Protein AF-A0A944UEB9-F1 (afdb_monomer_lite)

Structure (mmCIF, N/CA/C/O backbone):
data_AF-A0A944UEB9-F1
#
_entry.id   AF-A0A944UEB9-F1
#
loop_
_atom_site.group_PDB
_atom_site.id
_atom_site.type_symbol
_atom_site.label_atom_id
_atom_site.label_alt_id
_atom_site.label_comp_id
_atom_site.label_asym_id
_atom_site.label_entity_id
_atom_site.label_seq_id
_atom_site.pdbx_PDB_ins_code
_atom_site.Cartn_x
_atom_site.Cartn_y
_atom_site.Cartn_z
_atom_site.occupancy
_atom_site.B_iso_or_equiv
_atom_site.auth_seq_id
_atom_site.auth_comp_id
_atom_site.auth_asym_id
_atom_site.auth_atom_id
_atom_site.pdbx_PDB_model_num
ATOM 1 N N . LEU A 1 1 ? -12.319 24.758 9.634 1.00 57.56 1 LEU A N 1
ATOM 2 C CA . LEU A 1 1 ? -11.088 24.405 8.894 1.00 57.56 1 LEU A CA 1
ATOM 3 C C . LEU A 1 1 ? -10.476 25.703 8.385 1.00 57.56 1 LEU A C 1
ATOM 5 O O . LEU A 1 1 ? -11.157 26.398 7.643 1.00 57.56 1 LEU A O 1
ATOM 9 N N . ASP A 1 2 ? -9.266 26.063 8.809 1.00 57.19 2 ASP A N 1
ATOM 10 C CA . ASP A 1 2 ? -8.532 27.169 8.183 1.00 57.19 2 ASP A CA 1
ATOM 11 C C . ASP A 1 2 ? -7.857 26.647 6.908 1.00 57.19 2 ASP A C 1
ATOM 13 O O . ASP A 1 2 ? -6.876 25.912 6.979 1.00 57.19 2 ASP A O 1
ATOM 17 N N . LEU A 1 3 ? -8.423 26.987 5.749 1.00 62.00 3 LEU A N 1
ATOM 18 C CA . LEU A 1 3 ? -7.908 26.565 4.443 1.00 62.00 3 LEU A CA 1
ATOM 19 C C . LEU A 1 3 ? -6.668 27.375 4.012 1.00 62.00 3 LEU A C 1
ATOM 21 O O . LEU A 1 3 ? -6.067 27.036 2.996 1.00 62.00 3 LEU A O 1
ATOM 25 N N . LYS A 1 4 ? -6.287 28.433 4.753 1.00 64.62 4 LYS A N 1
ATOM 26 C CA . LYS A 1 4 ? -5.116 29.280 4.455 1.00 64.62 4 LYS A CA 1
ATOM 27 C C . LYS A 1 4 ? -3.806 28.664 4.940 1.00 64.62 4 LYS A C 1
ATOM 29 O O . LYS A 1 4 ? -2.759 28.942 4.365 1.00 64.6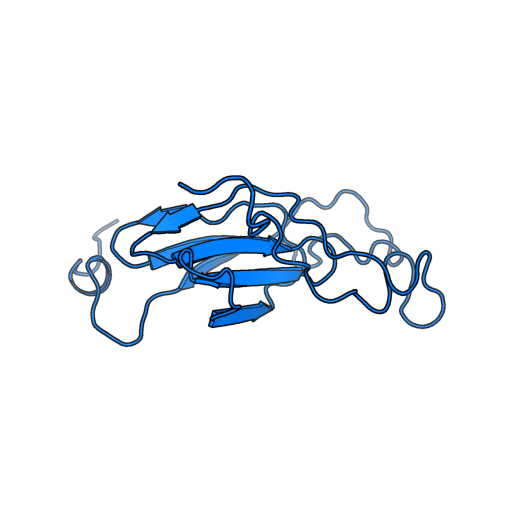2 4 LYS A O 1
ATOM 34 N N . THR A 1 5 ? -3.859 27.826 5.973 1.00 59.12 5 THR A N 1
ATOM 35 C CA . THR A 1 5 ? -2.699 27.063 6.439 1.00 59.12 5 THR A CA 1
ATOM 36 C C . THR A 1 5 ? -2.619 25.763 5.635 1.00 59.12 5 THR A C 1
ATOM 38 O O . THR A 1 5 ? -3.361 24.813 5.887 1.00 59.12 5 THR A O 1
ATOM 41 N N . GLU A 1 6 ? -1.749 25.729 4.624 1.00 52.25 6 GLU A N 1
ATOM 42 C CA . GLU A 1 6 ? -1.651 24.637 3.652 1.00 52.25 6 GLU A CA 1
ATOM 43 C C . GLU A 1 6 ? -1.116 23.342 4.311 1.00 52.25 6 GLU A C 1
ATOM 45 O O . GLU A 1 6 ? 0.084 23.104 4.380 1.00 52.25 6 GLU A O 1
ATOM 50 N N . LYS A 1 7 ? -2.010 22.486 4.829 1.00 54.72 7 LYS A N 1
ATOM 51 C CA . LYS A 1 7 ? -1.675 21.124 5.312 1.00 54.72 7 LYS A CA 1
ATOM 52 C C . LYS A 1 7 ? -2.011 20.026 4.296 1.00 54.72 7 LYS A C 1
ATOM 54 O O . LYS A 1 7 ? -2.072 18.851 4.637 1.00 54.72 7 LYS A O 1
ATOM 59 N N . TRP A 1 8 ? -2.257 20.413 3.046 1.00 54.88 8 TRP A N 1
ATOM 60 C CA . TRP A 1 8 ? -2.843 19.565 2.003 1.00 54.88 8 TRP A CA 1
ATOM 61 C C . TRP A 1 8 ? -1.893 18.519 1.413 1.00 54.88 8 TRP A C 1
ATOM 63 O O . TRP A 1 8 ? -2.310 17.747 0.552 1.00 54.88 8 TRP A O 1
ATOM 73 N N . ARG A 1 9 ? -0.619 18.493 1.820 1.00 56.53 9 ARG A N 1
ATOM 74 C CA . ARG A 1 9 ? 0.395 17.642 1.195 1.00 56.53 9 ARG A CA 1
ATOM 75 C C . ARG A 1 9 ? 1.214 16.917 2.253 1.00 56.53 9 ARG A C 1
ATOM 77 O O . ARG A 1 9 ? 1.979 17.527 2.990 1.00 56.53 9 ARG A O 1
ATOM 84 N N . HIS A 1 10 ? 1.080 15.597 2.279 1.00 63.22 10 HIS A N 1
ATOM 85 C CA . HIS A 1 10 ? 2.186 14.745 2.686 1.00 63.22 10 HIS A CA 1
ATOM 86 C C . HIS A 1 10 ? 3.098 14.607 1.462 1.00 63.22 10 HIS A C 1
ATOM 88 O O . HIS A 1 10 ? 2.741 13.925 0.500 1.00 63.22 10 HIS A O 1
ATOM 94 N N . GLU A 1 11 ? 4.246 15.286 1.462 1.00 68.44 11 GLU A N 1
ATOM 95 C CA . GLU A 1 11 ? 5.277 15.024 0.459 1.00 68.44 11 GLU A CA 1
ATOM 96 C C . GLU A 1 11 ? 5.968 13.708 0.810 1.00 68.44 11 GLU A C 1
ATOM 98 O O . GLU A 1 11 ? 6.693 13.594 1.800 1.00 68.44 11 GLU A O 1
ATOM 103 N N . ARG A 1 12 ? 5.694 12.681 0.002 1.00 78.50 12 ARG A N 1
ATOM 104 C CA . ARG A 1 12 ? 6.395 11.405 0.103 1.00 78.50 12 ARG A CA 1
ATOM 105 C C . ARG A 1 12 ? 7.886 11.624 -0.180 1.00 78.50 12 ARG A C 1
ATOM 107 O O . ARG A 1 12 ? 8.214 12.384 -1.093 1.00 78.50 12 ARG A O 1
ATOM 114 N N . PRO A 1 13 ? 8.786 10.917 0.525 1.00 82.31 13 PRO A N 1
ATOM 115 C CA . PRO A 1 13 ? 10.195 10.897 0.161 1.00 82.31 13 PRO A CA 1
ATOM 116 C C . PRO A 1 13 ? 10.373 10.488 -1.302 1.00 82.31 13 PRO A C 1
ATOM 118 O O . PRO A 1 13 ? 9.683 9.589 -1.792 1.00 82.31 13 PRO A O 1
ATOM 121 N N . LEU A 1 14 ? 11.323 11.126 -1.986 1.00 87.69 14 LEU A N 1
ATOM 122 C CA . LEU A 1 14 ? 11.686 10.738 -3.344 1.00 87.69 14 LEU A CA 1
ATOM 123 C C . LEU A 1 14 ? 12.239 9.310 -3.355 1.00 87.69 14 LEU A C 1
ATOM 125 O O . LEU A 1 14 ? 13.036 8.919 -2.497 1.00 87.69 14 LEU A O 1
ATOM 129 N N . VAL A 1 15 ? 11.853 8.544 -4.369 1.00 88.12 15 VAL A N 1
ATOM 130 C CA . VAL A 1 15 ? 12.473 7.257 -4.672 1.00 88.12 15 VAL A CA 1
ATOM 131 C C . VAL A 1 15 ? 13.716 7.518 -5.511 1.00 88.12 15 VAL A C 1
ATOM 133 O O . VAL A 1 15 ? 13.696 8.284 -6.476 1.00 88.12 15 VAL A O 1
ATOM 136 N N . THR A 1 16 ? 14.823 6.878 -5.140 1.00 88.31 16 THR A N 1
ATOM 137 C CA . THR A 1 16 ? 16.131 7.112 -5.768 1.00 88.31 16 THR A CA 1
ATOM 138 C C . THR A 1 16 ? 16.154 6.733 -7.245 1.00 88.31 16 THR A C 1
ATOM 140 O O . THR A 1 16 ? 16.879 7.361 -8.020 1.00 88.31 16 THR A O 1
ATOM 143 N N . TRP A 1 17 ? 15.348 5.750 -7.657 1.00 86.12 17 TRP A N 1
ATOM 144 C CA . TRP A 1 17 ? 15.230 5.349 -9.052 1.00 86.12 17 TRP A CA 1
ATOM 145 C C . TRP A 1 17 ? 13.890 4.687 -9.385 1.00 86.12 17 TRP A C 1
ATOM 147 O O . TRP A 1 17 ? 13.287 4.029 -8.535 1.00 86.12 17 TRP A O 1
ATOM 157 N N . VAL A 1 18 ? 13.457 4.850 -10.639 1.00 83.12 18 VAL A N 1
ATOM 158 C CA . VAL A 1 18 ? 12.279 4.194 -11.219 1.00 83.12 18 VAL A CA 1
ATOM 159 C C . VAL A 1 18 ? 12.567 3.764 -12.668 1.00 83.12 18 VAL A C 1
ATOM 161 O O . VAL A 1 18 ? 13.210 4.495 -13.411 1.00 83.12 18 VAL A O 1
ATOM 164 N N . GLY A 1 19 ? 12.077 2.605 -13.108 1.00 77.00 19 GLY A N 1
ATOM 165 C CA . GLY A 1 19 ? 12.237 2.057 -14.455 1.00 77.00 19 GLY A CA 1
ATOM 166 C C . GLY A 1 19 ? 13.611 1.429 -14.680 1.00 77.00 19 GLY A C 1
ATOM 167 O O . GLY A 1 19 ? 14.585 1.874 -14.091 1.00 77.00 19 GLY A O 1
ATOM 168 N N . GLY A 1 20 ? 13.718 0.433 -15.563 1.00 77.06 20 GLY A N 1
ATOM 169 C CA . GLY A 1 20 ? 15.011 -0.164 -15.926 1.00 77.06 20 GLY A CA 1
ATOM 170 C C . GLY A 1 20 ? 15.603 -1.069 -14.839 1.00 77.06 20 GLY A C 1
ATOM 171 O O . GLY A 1 20 ? 14.866 -1.758 -14.133 1.00 77.06 20 GLY A O 1
ATOM 172 N N . THR A 1 21 ? 16.933 -1.103 -14.734 1.00 75.62 21 THR A N 1
ATOM 173 C CA . THR A 1 21 ? 17.645 -1.817 -13.656 1.00 75.62 21 THR A CA 1
ATOM 174 C C . THR A 1 21 ? 18.210 -0.825 -12.646 1.00 75.62 21 THR A C 1
ATOM 176 O O . THR A 1 21 ? 18.269 0.376 -12.909 1.00 75.62 21 THR A O 1
ATOM 179 N N . ARG A 1 22 ? 18.676 -1.313 -11.491 1.00 75.31 22 ARG A N 1
ATOM 180 C CA . ARG A 1 22 ? 19.316 -0.454 -10.483 1.00 75.31 22 ARG A CA 1
ATOM 181 C C . ARG A 1 22 ? 20.555 0.259 -11.045 1.00 75.31 22 ARG A C 1
ATOM 183 O O . ARG A 1 22 ? 20.825 1.403 -10.682 1.00 75.31 22 ARG A O 1
ATOM 190 N N . GLU A 1 23 ? 21.292 -0.410 -11.928 1.00 84.44 23 GLU A N 1
ATOM 191 C CA . GLU A 1 23 ? 22.504 0.095 -12.581 1.00 84.44 23 GLU A CA 1
ATOM 192 C C . GLU A 1 23 ? 22.166 1.083 -13.705 1.00 84.44 23 GLU A C 1
ATOM 194 O O . GLU A 1 23 ? 22.859 2.087 -13.870 1.00 84.44 23 GLU A O 1
ATOM 199 N N . ASN A 1 24 ? 21.079 0.834 -14.442 1.00 84.94 24 ASN A N 1
ATOM 200 C CA . ASN A 1 24 ? 20.615 1.680 -15.539 1.00 84.94 24 ASN A CA 1
ATOM 201 C C . ASN A 1 24 ? 19.119 2.016 -15.396 1.00 84.94 24 ASN A C 1
ATOM 203 O O . ASN A 1 24 ? 18.280 1.407 -16.078 1.00 84.94 24 ASN A O 1
ATOM 207 N N . PRO A 1 25 ? 18.769 2.948 -14.491 1.00 86.25 25 PRO A N 1
ATOM 208 C CA . PRO A 1 25 ? 17.386 3.312 -14.266 1.00 86.25 25 PRO A CA 1
ATOM 209 C C . PRO A 1 25 ? 16.869 4.277 -15.334 1.00 86.25 25 PRO A C 1
ATOM 211 O O . PRO A 1 25 ? 17.621 5.112 -15.836 1.00 86.25 25 PRO A O 1
ATOM 214 N N . LEU A 1 26 ? 15.572 4.208 -15.642 1.00 84.88 26 LEU A N 1
ATOM 215 C CA . LEU A 1 26 ? 14.940 5.141 -16.58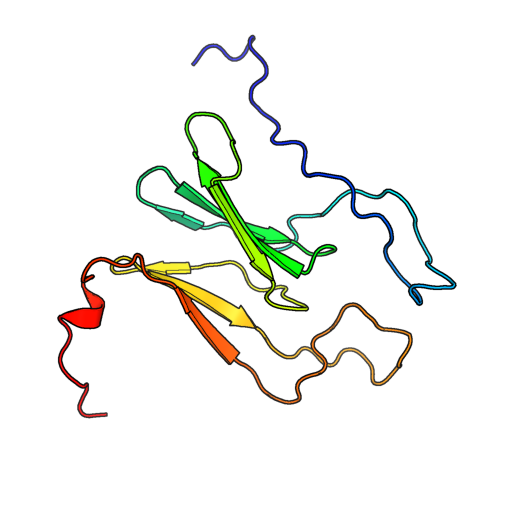8 1.00 84.88 26 LEU A CA 1
ATOM 216 C C . LEU A 1 26 ? 14.762 6.539 -15.981 1.00 84.88 26 LEU A C 1
ATOM 218 O O . LEU A 1 26 ? 14.901 7.539 -16.679 1.00 84.88 26 LEU A O 1
ATOM 222 N N . PHE A 1 27 ? 14.484 6.608 -14.680 1.00 87.56 27 PHE A N 1
ATOM 223 C CA . PHE A 1 27 ? 14.271 7.841 -13.934 1.00 87.56 27 PHE A CA 1
ATOM 224 C C . PHE A 1 27 ? 15.022 7.808 -12.600 1.00 87.56 27 PHE A C 1
ATOM 226 O O . PHE A 1 27 ? 15.205 6.748 -11.997 1.00 87.56 27 PHE A O 1
ATOM 233 N N . ARG A 1 28 ? 15.445 8.980 -12.116 1.00 91.19 28 ARG A N 1
ATOM 234 C CA . ARG A 1 28 ? 16.145 9.159 -10.834 1.00 91.19 28 ARG A CA 1
ATOM 235 C C . ARG A 1 28 ? 15.452 10.230 -10.004 1.00 91.19 28 ARG A C 1
ATOM 237 O O . ARG A 1 28 ? 14.957 11.198 -10.573 1.00 91.19 28 ARG A O 1
ATOM 244 N N . ASN A 1 29 ? 15.480 10.072 -8.681 1.00 90.00 29 ASN A N 1
ATOM 245 C CA . ASN A 1 29 ? 14.949 11.045 -7.717 1.00 90.00 29 ASN A CA 1
ATOM 246 C C . ASN A 1 29 ? 13.509 11.483 -8.040 1.00 90.00 29 ASN A C 1
ATOM 248 O O . ASN A 1 29 ? 13.204 12.672 -8.109 1.00 90.00 29 ASN A O 1
ATOM 252 N N . THR A 1 30 ? 12.629 10.515 -8.284 1.00 87.56 30 THR A N 1
ATOM 253 C CA . THR A 1 30 ? 11.232 10.767 -8.650 1.00 87.56 30 THR A CA 1
ATOM 254 C C . THR A 1 30 ? 10.308 10.637 -7.450 1.00 87.56 30 THR A C 1
ATOM 256 O O . THR A 1 30 ? 10.649 10.003 -6.453 1.00 87.56 30 THR A O 1
ATOM 259 N N . GLY A 1 31 ? 9.097 11.183 -7.570 1.00 86.75 31 GLY A N 1
ATOM 260 C CA . GLY A 1 31 ? 8.038 10.933 -6.598 1.00 86.75 31 GLY A CA 1
ATOM 261 C C . GLY A 1 31 ? 7.684 9.447 -6.465 1.00 86.75 31 GLY A C 1
ATOM 262 O O . GLY A 1 31 ? 8.061 8.608 -7.291 1.00 86.75 31 GLY A O 1
ATOM 263 N N . ASP A 1 32 ? 6.929 9.147 -5.413 1.00 87.94 32 ASP A N 1
ATOM 264 C CA . ASP A 1 32 ? 6.406 7.820 -5.092 1.00 87.94 32 ASP A CA 1
ATOM 265 C C . ASP A 1 32 ? 4.872 7.833 -5.207 1.00 87.94 32 ASP A C 1
ATOM 267 O O . ASP A 1 32 ? 4.194 8.148 -4.224 1.00 87.94 32 ASP A O 1
ATOM 271 N N . PRO A 1 33 ? 4.301 7.595 -6.404 1.00 86.00 33 PRO A N 1
ATOM 272 C CA . PRO A 1 33 ? 2.877 7.800 -6.627 1.00 86.00 33 PRO A CA 1
ATOM 273 C C . PRO A 1 33 ? 2.016 6.873 -5.774 1.00 86.00 33 PRO A C 1
ATOM 275 O O . PRO A 1 33 ? 2.297 5.680 -5.647 1.00 86.00 33 PRO A O 1
ATOM 278 N N . VAL A 1 34 ? 0.911 7.414 -5.267 1.00 89.50 34 VAL A N 1
ATOM 279 C CA . VAL A 1 34 ? -0.203 6.618 -4.750 1.00 89.50 34 VAL A CA 1
ATOM 280 C C . VAL A 1 34 ? -1.115 6.315 -5.932 1.00 89.50 34 VAL A C 1
ATOM 282 O O . VAL A 1 34 ? -1.907 7.157 -6.344 1.00 89.50 34 VAL A O 1
ATOM 285 N N . ALA A 1 35 ? -0.933 5.140 -6.533 1.00 79.44 35 ALA A N 1
ATOM 286 C CA . ALA A 1 35 ? -1.618 4.737 -7.766 1.00 79.44 35 ALA A CA 1
ATOM 287 C C . ALA A 1 35 ? -2.800 3.778 -7.520 1.00 79.44 35 ALA A C 1
ATOM 289 O O . ALA A 1 35 ? -3.327 3.192 -8.462 1.00 79.44 35 ALA A O 1
ATOM 290 N N . SER A 1 36 ? -3.205 3.608 -6.258 1.00 87.00 36 SER A N 1
ATOM 291 C CA . SER A 1 36 ? -4.274 2.708 -5.817 1.00 87.00 36 SER A CA 1
ATOM 292 C C . SER A 1 36 ? -5.357 3.453 -5.032 1.00 87.00 36 SER A C 1
ATOM 294 O O . SER A 1 36 ? -5.258 4.653 -4.781 1.00 87.00 36 SER A O 1
ATOM 296 N N . GLY A 1 37 ? -6.365 2.716 -4.556 1.00 91.50 37 GLY A N 1
ATOM 297 C CA . GLY A 1 37 ? -7.281 3.216 -3.529 1.00 91.50 37 GLY A CA 1
ATOM 298 C C . GLY A 1 37 ? -6.583 3.513 -2.194 1.00 91.50 37 GLY A C 1
ATOM 299 O O . GLY A 1 37 ? -5.443 3.093 -1.964 1.00 91.50 37 GLY A O 1
ATOM 300 N N . ILE A 1 38 ? -7.306 4.213 -1.318 1.00 94.81 38 ILE A N 1
ATOM 301 C CA . ILE A 1 38 ? -6.933 4.514 0.070 1.00 94.81 38 ILE A CA 1
ATOM 302 C C . ILE A 1 38 ? -7.971 3.908 1.020 1.00 94.81 38 ILE A C 1
ATOM 304 O O . ILE A 1 38 ? -9.138 3.777 0.650 1.00 94.81 38 ILE A O 1
ATOM 308 N N . ALA A 1 39 ? -7.578 3.606 2.255 1.00 96.75 39 ALA A N 1
ATOM 309 C CA . ALA A 1 39 ? -8.505 3.224 3.318 1.00 96.75 39 ALA A CA 1
ATOM 310 C C . ALA A 1 39 ? -8.264 4.064 4.568 1.00 96.75 39 ALA A C 1
ATOM 312 O O . ALA A 1 39 ? -7.124 4.380 4.896 1.00 96.75 39 ALA A O 1
ATOM 313 N N . LEU A 1 40 ? -9.338 4.424 5.266 1.00 96.00 40 LEU A N 1
ATOM 314 C CA . LEU A 1 40 ? -9.293 5.262 6.460 1.00 96.00 40 LEU A CA 1
ATOM 315 C C . LEU A 1 40 ? -9.959 4.519 7.616 1.00 96.00 40 LEU A C 1
ATOM 317 O O . LEU A 1 40 ? -11.079 4.034 7.463 1.00 96.00 40 LEU A O 1
ATOM 321 N N . ALA A 1 41 ? -9.301 4.452 8.770 1.00 93.00 41 ALA A N 1
ATOM 322 C CA . ALA A 1 41 ? -9.887 3.883 9.981 1.00 93.00 41 ALA A CA 1
ATOM 323 C C . ALA A 1 41 ? -9.187 4.416 11.231 1.00 93.00 41 ALA A C 1
ATOM 325 O O . ALA A 1 41 ? -7.969 4.557 11.246 1.00 93.00 41 ALA A O 1
ATOM 326 N N . ASN A 1 42 ? -9.953 4.686 12.292 1.00 90.69 42 ASN A N 1
ATOM 327 C CA . ASN A 1 42 ? -9.428 5.032 13.621 1.00 90.69 42 ASN A CA 1
ATOM 328 C C . ASN A 1 42 ? -8.382 6.168 13.626 1.00 90.69 42 ASN A C 1
ATOM 330 O O . ASN A 1 42 ? -7.417 6.130 14.382 1.00 90.69 42 ASN A O 1
ATOM 334 N N . GLY A 1 43 ? -8.555 7.178 12.767 1.00 92.50 43 GLY A N 1
ATOM 335 C CA . GLY A 1 43 ? -7.613 8.299 12.654 1.00 92.50 43 GLY A CA 1
ATOM 336 C C . GLY A 1 43 ? -6.342 7.996 11.851 1.00 92.50 43 GLY A C 1
ATOM 337 O O . GLY A 1 43 ? -5.456 8.846 11.790 1.00 92.50 43 GLY A O 1
ATOM 338 N N . VAL A 1 44 ? -6.262 6.831 11.204 1.00 94.44 44 VAL A N 1
ATOM 339 C CA . VAL A 1 44 ? -5.139 6.403 10.365 1.00 94.44 44 VAL A CA 1
ATOM 340 C C . VAL A 1 44 ? -5.580 6.290 8.906 1.00 94.44 44 VAL A C 1
ATOM 342 O O . VAL A 1 44 ? -6.648 5.754 8.601 1.00 94.44 44 VAL A O 1
ATOM 345 N N . GLY A 1 45 ? -4.755 6.809 8.001 1.00 94.62 45 GLY A N 1
ATOM 346 C CA . GLY A 1 45 ? -4.887 6.625 6.561 1.00 94.62 45 GLY A CA 1
ATOM 347 C C . GLY A 1 45 ? -3.915 5.571 6.057 1.00 94.62 45 GLY A C 1
ATOM 348 O O . GLY A 1 45 ? -2.748 5.576 6.435 1.00 94.62 45 GLY A O 1
ATOM 349 N N . TYR A 1 46 ? -4.388 4.695 5.183 1.00 95.62 46 TYR A N 1
ATOM 350 C CA . TYR A 1 46 ? -3.617 3.622 4.575 1.00 95.62 46 TYR A CA 1
ATOM 351 C C . TYR A 1 46 ? -3.642 3.767 3.062 1.00 95.62 46 TYR A C 1
ATOM 353 O O . TYR A 1 46 ? -4.703 3.964 2.467 1.00 95.62 46 TYR A O 1
ATOM 361 N N . PHE A 1 47 ? -2.487 3.621 2.430 1.00 94.75 47 PHE A N 1
ATOM 362 C CA . PHE A 1 47 ? -2.373 3.609 0.977 1.00 94.75 47 PHE A CA 1
ATOM 363 C C . PHE A 1 47 ? -1.176 2.775 0.539 1.00 94.75 47 PHE A C 1
ATOM 365 O O . PHE A 1 47 ? -0.257 2.536 1.326 1.00 94.75 47 PHE A O 1
ATOM 372 N N . THR A 1 48 ? -1.187 2.333 -0.718 1.00 93.38 48 THR A N 1
ATOM 373 C CA . THR A 1 48 ? -0.025 1.671 -1.308 1.00 93.38 48 THR A CA 1
ATOM 374 C C . THR A 1 48 ? 0.725 2.601 -2.245 1.00 93.38 48 THR A C 1
ATOM 376 O O . THR A 1 48 ? 0.154 3.530 -2.823 1.00 93.38 48 THR A O 1
ATOM 379 N N . THR A 1 49 ? 2.028 2.380 -2.352 1.00 90.25 49 THR A N 1
ATOM 380 C CA . THR A 1 49 ? 2.924 3.185 -3.172 1.00 90.25 49 THR A CA 1
ATOM 381 C C . THR A 1 49 ? 3.422 2.398 -4.373 1.00 90.25 49 THR A C 1
ATOM 383 O O . THR A 1 49 ? 3.805 1.233 -4.263 1.00 90.25 49 THR A O 1
ATOM 386 N N . PHE A 1 50 ? 3.446 3.059 -5.526 1.00 86.06 50 PHE A N 1
ATOM 387 C CA . PHE A 1 50 ? 3.776 2.429 -6.798 1.00 86.06 50 PHE A CA 1
ATOM 388 C C . PHE A 1 50 ? 5.278 2.194 -6.979 1.00 86.06 50 PHE A C 1
ATOM 390 O O . PHE A 1 50 ? 5.695 1.147 -7.463 1.00 86.06 50 PHE A O 1
ATOM 397 N N . SER A 1 51 ? 6.111 3.168 -6.607 1.00 86.56 51 SER A N 1
ATOM 398 C CA . SER A 1 51 ? 7.549 3.103 -6.887 1.00 86.56 51 SER A CA 1
ATOM 399 C C . SER A 1 51 ? 8.301 2.402 -5.761 1.00 86.56 51 SER A C 1
ATOM 401 O O . SER A 1 51 ? 9.179 1.577 -6.014 1.00 86.56 51 SER A O 1
ATOM 403 N N . SER A 1 52 ? 7.963 2.721 -4.509 1.00 88.38 52 SER A N 1
ATOM 404 C CA . SER A 1 52 ? 8.614 2.121 -3.343 1.00 88.38 52 SER A CA 1
ATOM 405 C C . SER A 1 52 ? 8.007 0.788 -2.907 1.00 88.38 52 SER A C 1
ATOM 407 O O . SER A 1 52 ? 8.653 0.091 -2.122 1.00 88.38 52 SER A O 1
ATOM 409 N N . ASN A 1 53 ? 6.846 0.397 -3.454 1.00 88.31 53 ASN A N 1
ATOM 410 C CA . ASN A 1 53 ? 6.217 -0.911 -3.244 1.00 88.31 53 ASN A CA 1
ATOM 411 C C . ASN A 1 53 ? 5.859 -1.190 -1.776 1.00 88.31 53 ASN A C 1
ATOM 413 O O . ASN A 1 53 ? 6.193 -2.240 -1.212 1.00 88.31 53 ASN A O 1
ATOM 417 N N . LYS A 1 54 ? 5.229 -0.210 -1.123 1.00 91.56 54 LYS A N 1
ATOM 418 C CA . LYS A 1 54 ? 4.935 -0.244 0.312 1.00 91.56 54 LYS A CA 1
ATOM 419 C C . LYS A 1 54 ? 3.457 -0.033 0.592 1.00 91.56 54 LYS A C 1
ATOM 421 O O . LYS A 1 54 ? 2.806 0.763 -0.073 1.00 91.56 54 LYS A O 1
ATOM 426 N N . LE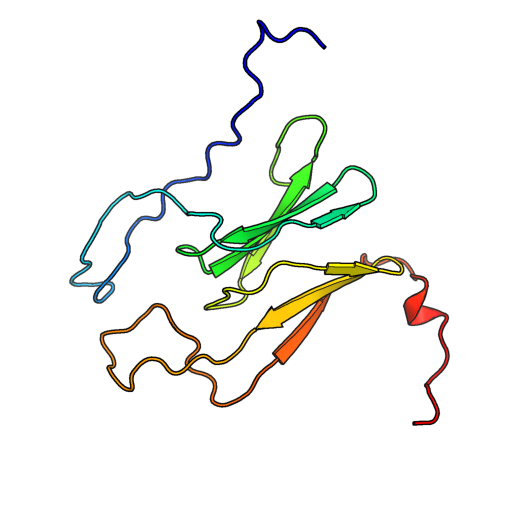U A 1 55 ? 2.967 -0.670 1.651 1.00 94.75 55 LEU A N 1
ATOM 427 C CA . LEU A 1 55 ? 1.837 -0.161 2.422 1.00 94.75 55 LEU A CA 1
ATOM 428 C C . LEU A 1 55 ? 2.355 0.925 3.364 1.00 94.75 55 LEU A C 1
ATOM 430 O O . LEU A 1 55 ? 3.301 0.692 4.121 1.00 94.75 55 LEU A O 1
ATOM 434 N N . VAL A 1 56 ? 1.725 2.092 3.331 1.00 94.38 56 VAL A N 1
ATOM 435 C CA . VAL A 1 56 ? 2.047 3.229 4.192 1.00 94.38 56 VAL A CA 1
ATOM 436 C C . VAL A 1 56 ? 0.838 3.538 5.063 1.00 94.38 56 VAL A C 1
ATOM 438 O O . VAL A 1 56 ? -0.281 3.637 4.560 1.00 94.38 56 VAL A O 1
ATOM 441 N N . ALA A 1 57 ? 1.078 3.685 6.363 1.00 94.88 57 ALA A N 1
ATOM 442 C CA . ALA A 1 57 ? 0.108 4.155 7.341 1.00 94.88 57 ALA A CA 1
ATOM 443 C C . ALA A 1 57 ? 0.494 5.565 7.797 1.00 94.88 57 ALA A C 1
ATOM 445 O O . ALA A 1 57 ? 1.646 5.790 8.176 1.00 94.88 57 ALA A O 1
ATOM 446 N N . VAL A 1 58 ? -0.455 6.498 7.789 1.00 93.06 58 VAL A N 1
ATOM 447 C CA . VAL A 1 58 ? -0.252 7.895 8.199 1.00 93.06 58 VAL A CA 1
ATOM 448 C C . VAL A 1 58 ? -1.273 8.332 9.240 1.00 93.06 58 VAL A C 1
ATOM 450 O O . VAL A 1 58 ? -2.426 7.910 9.204 1.00 93.06 58 VAL A O 1
ATOM 453 N N . ASP A 1 59 ? -0.869 9.215 10.143 1.00 92.06 59 ASP A N 1
ATOM 454 C CA . ASP A 1 59 ? -1.781 9.902 11.058 1.00 92.06 59 ASP A CA 1
ATOM 455 C C . ASP A 1 59 ? -2.595 10.947 10.274 1.00 92.06 59 ASP A C 1
ATOM 457 O O . ASP A 1 59 ? -2.032 11.835 9.632 1.00 92.06 59 ASP A O 1
ATOM 461 N N . LEU A 1 60 ? -3.928 10.861 10.311 1.00 89.62 60 LEU A N 1
ATOM 462 C CA . LEU A 1 60 ? -4.804 11.769 9.557 1.00 89.62 60 LEU A CA 1
ATOM 463 C C . LEU A 1 60 ? -4.846 13.198 10.114 1.00 89.62 60 LEU A C 1
ATOM 465 O O . LEU A 1 60 ? -5.263 14.117 9.410 1.00 89.62 60 LEU A O 1
ATOM 469 N N . LYS A 1 61 ? -4.421 13.415 11.360 1.00 88.12 61 LYS A N 1
ATOM 470 C CA . LYS A 1 61 ? -4.395 14.736 11.999 1.00 88.12 61 LYS A CA 1
ATOM 471 C C . LYS A 1 61 ? -3.252 15.601 11.477 1.00 88.12 61 LYS A C 1
ATOM 473 O O . LYS A 1 61 ? -3.395 16.824 11.407 1.00 88.12 61 LYS A O 1
ATOM 478 N N . ASN A 1 62 ? -2.100 15.000 11.185 1.00 85.38 62 ASN A N 1
ATOM 479 C CA . ASN A 1 62 ? -0.877 15.737 10.850 1.00 85.38 62 ASN A CA 1
ATOM 480 C C . ASN A 1 62 ? -0.129 15.211 9.612 1.00 85.38 62 ASN A C 1
ATOM 482 O O . ASN A 1 62 ? 0.832 15.850 9.195 1.00 85.38 62 ASN A O 1
ATOM 486 N N . GLY A 1 63 ? -0.557 14.094 9.022 1.00 85.25 63 GLY A N 1
ATOM 487 C CA . GLY A 1 63 ? 0.075 13.486 7.853 1.00 85.25 63 GLY A CA 1
ATOM 488 C C . GLY A 1 63 ? 1.412 12.799 8.143 1.00 85.25 63 GLY A C 1
ATOM 489 O O . GLY A 1 63 ? 2.146 12.496 7.203 1.00 85.25 63 GLY A O 1
ATOM 490 N N . ALA A 1 64 ? 1.774 12.571 9.408 1.00 86.94 64 ALA A N 1
ATOM 491 C CA . ALA A 1 64 ? 3.018 11.896 9.759 1.00 86.94 64 ALA A CA 1
ATOM 492 C C . ALA A 1 64 ? 2.958 10.408 9.384 1.00 86.94 64 ALA A C 1
ATOM 494 O O . ALA A 1 64 ? 1.952 9.742 9.625 1.00 86.94 64 ALA A O 1
ATOM 495 N N . SER A 1 65 ? 4.050 9.877 8.824 1.00 89.69 65 SER A N 1
ATOM 496 C CA . SER A 1 65 ? 4.184 8.438 8.575 1.00 89.69 65 SER A CA 1
ATOM 497 C C . SER A 1 65 ? 4.288 7.693 9.905 1.00 89.69 65 SER A C 1
ATOM 499 O O . SER A 1 65 ? 5.193 7.951 10.698 1.00 89.69 65 SER A O 1
ATOM 501 N N . LEU A 1 66 ? 3.348 6.782 10.150 1.00 92.69 66 LEU A N 1
ATOM 502 C CA . LEU A 1 66 ? 3.303 5.920 11.331 1.00 92.69 66 LEU A CA 1
ATOM 503 C C . LEU A 1 66 ? 4.045 4.606 11.082 1.00 92.69 66 LEU A C 1
ATOM 505 O O . LEU A 1 66 ? 4.748 4.100 11.958 1.00 92.69 66 LEU A O 1
ATOM 509 N N . LYS A 1 67 ? 3.874 4.028 9.887 1.00 94.56 67 LYS A N 1
ATOM 510 C CA . LYS A 1 67 ? 4.488 2.753 9.512 1.00 94.56 67 LYS A CA 1
ATOM 511 C C . LYS A 1 67 ? 4.608 2.623 8.002 1.00 94.56 67 LYS A C 1
ATOM 513 O O . LYS A 1 67 ? 3.723 3.037 7.259 1.00 94.56 67 LYS A O 1
ATOM 518 N N . GLU A 1 68 ? 5.667 1.951 7.571 1.00 94.19 68 GLU A N 1
ATOM 519 C CA . GLU A 1 68 ? 5.838 1.502 6.195 1.00 94.19 68 GLU A CA 1
ATOM 520 C C . GLU A 1 68 ? 6.174 0.009 6.174 1.00 94.19 68 GLU A C 1
ATOM 522 O O . GLU A 1 68 ? 7.026 -0.449 6.941 1.00 94.19 68 GLU A O 1
ATOM 527 N N . ILE A 1 69 ? 5.504 -0.748 5.307 1.00 94.12 69 ILE A N 1
ATOM 528 C CA . ILE A 1 69 ? 5.696 -2.193 5.144 1.00 94.12 69 ILE A CA 1
ATOM 529 C C . ILE A 1 69 ? 5.943 -2.469 3.667 1.00 94.12 69 ILE A C 1
ATOM 531 O O . ILE A 1 69 ? 5.104 -2.137 2.836 1.00 94.12 69 ILE A O 1
ATOM 535 N N . TYR A 1 70 ? 7.085 -3.071 3.336 1.00 91.50 70 TYR A N 1
ATOM 536 C CA . TYR A 1 70 ? 7.366 -3.495 1.966 1.00 91.50 70 TYR A CA 1
ATOM 537 C C . TYR A 1 70 ? 6.479 -4.687 1.592 1.00 91.50 70 TYR A C 1
ATOM 539 O O . TYR A 1 70 ? 6.477 -5.699 2.292 1.00 91.50 70 TYR A O 1
ATOM 547 N N . LEU A 1 71 ? 5.742 -4.553 0.491 1.00 88.62 71 LEU A N 1
ATOM 548 C CA . LEU A 1 71 ? 4.838 -5.577 -0.039 1.00 88.62 71 LEU A CA 1
ATOM 549 C C . LEU A 1 71 ? 5.333 -6.179 -1.361 1.00 88.62 71 LEU A C 1
ATOM 551 O O . LEU A 1 71 ? 4.795 -7.181 -1.825 1.00 88.62 71 LEU A O 1
ATOM 555 N N . GLY A 1 72 ? 6.344 -5.563 -1.979 1.00 84.38 72 GLY A N 1
ATOM 556 C CA . GLY A 1 72 ? 6.617 -5.768 -3.397 1.00 84.38 72 GLY A CA 1
ATOM 557 C C . GLY A 1 72 ? 5.578 -5.061 -4.280 1.00 84.38 72 GLY A C 1
ATOM 558 O O . GLY A 1 72 ? 4.749 -4.305 -3.769 1.00 84.38 72 GLY A O 1
ATOM 559 N N . PRO A 1 73 ? 5.655 -5.251 -5.607 1.00 80.94 73 PRO A N 1
ATOM 560 C CA . PRO A 1 73 ? 4.712 -4.677 -6.559 1.00 80.94 73 PRO A CA 1
ATOM 561 C C . PRO A 1 73 ? 3.250 -4.838 -6.151 1.00 80.94 73 PRO A C 1
ATOM 563 O O . PRO A 1 73 ? 2.751 -5.958 -6.017 1.00 80.94 73 PRO A O 1
ATOM 566 N N . VAL A 1 74 ? 2.557 -3.715 -5.977 1.00 81.81 74 VAL A N 1
ATOM 567 C CA . VAL A 1 74 ? 1.156 -3.682 -5.560 1.00 81.81 74 VAL A CA 1
ATOM 568 C C . VAL A 1 74 ? 0.421 -2.553 -6.272 1.00 81.81 74 VAL A C 1
ATOM 570 O O . VAL A 1 74 ? 0.874 -1.414 -6.310 1.00 81.81 74 VAL A O 1
ATOM 573 N N . LEU A 1 75 ? -0.724 -2.897 -6.860 1.00 82.50 75 LEU A N 1
ATOM 574 C CA . LEU A 1 75 ? -1.648 -1.946 -7.489 1.00 82.50 75 LEU A CA 1
ATOM 575 C C . LEU A 1 75 ? -3.012 -1.921 -6.793 1.00 82.50 75 LEU A C 1
ATOM 577 O O . LEU A 1 75 ? -3.878 -1.119 -7.139 1.00 82.50 75 LEU A O 1
ATOM 581 N N . ALA A 1 76 ? -3.221 -2.808 -5.821 1.00 87.62 76 ALA A N 1
ATOM 582 C CA . ALA A 1 76 ? -4.461 -2.886 -5.073 1.00 87.62 76 ALA A CA 1
ATOM 583 C C . ALA A 1 76 ? -4.486 -1.840 -3.955 1.00 87.62 76 ALA A C 1
ATOM 585 O O . ALA A 1 76 ? -3.490 -1.610 -3.269 1.00 87.62 76 ALA A O 1
ATOM 586 N N . GLY A 1 77 ? -5.653 -1.231 -3.747 1.00 92.62 77 GLY A N 1
ATOM 587 C CA . GLY A 1 77 ? -5.887 -0.395 -2.575 1.00 92.62 77 GLY A CA 1
ATOM 588 C C . GLY A 1 77 ? -6.031 -1.248 -1.310 1.00 92.62 77 GLY A C 1
ATOM 589 O O . GLY A 1 77 ? -6.513 -2.382 -1.393 1.00 92.62 77 GLY A O 1
ATOM 590 N N . PRO A 1 78 ? -5.650 -0.722 -0.135 1.00 95.94 78 PRO A N 1
ATOM 591 C CA . PRO A 1 78 ? -5.953 -1.380 1.124 1.00 95.94 78 PRO A CA 1
ATOM 592 C C . PRO A 1 78 ? -7.463 -1.359 1.387 1.00 95.94 78 PRO A C 1
ATOM 594 O O . PRO A 1 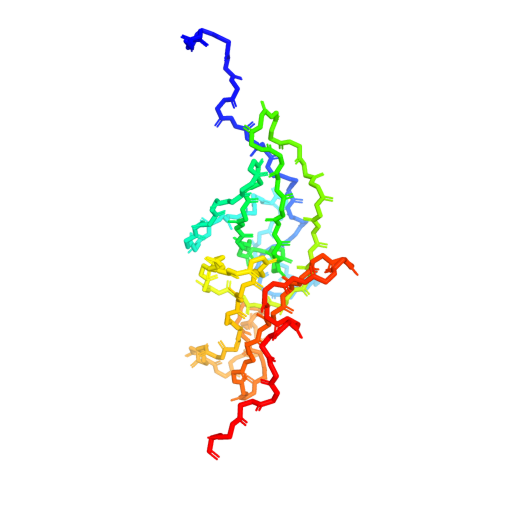78 ? -8.173 -0.455 0.951 1.00 95.94 78 PRO A O 1
ATOM 597 N N . SER A 1 79 ? -7.944 -2.339 2.144 1.00 96.75 79 SER A N 1
ATOM 598 C CA . SER A 1 79 ? -9.282 -2.355 2.743 1.00 96.75 79 SER A CA 1
ATOM 599 C C . SER A 1 79 ? -9.154 -2.524 4.249 1.00 96.75 79 SER A C 1
ATOM 601 O O . SER A 1 79 ? -8.285 -3.261 4.704 1.00 96.75 79 SER A O 1
ATOM 603 N N . VAL A 1 80 ? -10.001 -1.860 5.034 1.00 95.62 80 VAL A N 1
ATOM 604 C CA . VAL A 1 80 ? -10.000 -2.014 6.495 1.00 95.62 80 VAL A CA 1
ATOM 605 C C . VAL A 1 80 ? -11.324 -2.602 6.945 1.00 95.62 80 VAL A C 1
ATOM 607 O O . VAL A 1 80 ? -12.383 -2.119 6.555 1.00 95.62 80 VAL A O 1
ATOM 610 N N . SER A 1 81 ? -11.261 -3.645 7.765 1.00 92.56 81 SER A N 1
ATOM 611 C CA . SER A 1 81 ? -12.435 -4.265 8.372 1.00 92.56 81 SER A CA 1
ATOM 612 C C . SER A 1 81 ? -12.036 -4.940 9.675 1.00 92.56 81 SER A C 1
ATOM 614 O O . SER A 1 81 ? -10.955 -5.519 9.757 1.00 92.56 81 SER A O 1
ATOM 616 N N . ARG A 1 82 ? -12.895 -4.863 10.699 1.00 90.44 82 ARG A N 1
ATOM 617 C CA . ARG A 1 82 ? -12.758 -5.648 11.942 1.00 90.44 82 ARG A CA 1
ATOM 618 C C . ARG A 1 82 ? -11.391 -5.525 12.636 1.00 90.44 82 ARG A C 1
ATOM 620 O O . ARG A 1 82 ? -10.875 -6.484 13.196 1.00 90.44 82 ARG A O 1
ATOM 627 N N . GLY A 1 83 ? -10.797 -4.332 12.588 1.00 90.31 83 GLY A N 1
ATOM 628 C CA . GLY A 1 83 ? -9.493 -4.047 13.198 1.00 90.31 83 GLY A CA 1
ATOM 629 C C . GLY A 1 83 ? -8.274 -4.417 12.346 1.00 90.31 83 GLY A C 1
ATOM 630 O O . GLY A 1 83 ? -7.151 -4.189 12.789 1.00 90.31 83 GLY A O 1
ATOM 631 N N . ARG A 1 84 ? -8.470 -4.915 11.116 1.00 94.25 84 ARG A N 1
ATOM 632 C CA . ARG A 1 84 ? -7.385 -5.341 10.221 1.00 94.25 84 ARG A CA 1
ATOM 633 C C . ARG A 1 84 ? -7.350 -4.584 8.909 1.00 94.25 84 ARG A C 1
ATOM 635 O O . ARG A 1 84 ? -8.382 -4.175 8.381 1.00 94.25 84 ARG A O 1
ATOM 642 N N . VAL A 1 85 ? -6.143 -4.451 8.367 1.00 95.50 85 VAL A N 1
ATOM 643 C CA . VAL A 1 85 ? -5.869 -3.899 7.038 1.00 95.50 85 VAL A CA 1
ATOM 644 C C . VAL A 1 85 ? -5.544 -5.049 6.086 1.00 95.50 85 VAL A C 1
ATOM 646 O O . VAL A 1 85 ? -4.602 -5.806 6.317 1.00 95.50 85 VAL A O 1
ATOM 649 N N . TYR A 1 86 ? -6.313 -5.163 5.009 1.00 95.69 86 TYR A N 1
ATOM 650 C CA . TYR A 1 86 ? -6.224 -6.216 4.004 1.00 95.69 86 TYR A CA 1
ATOM 651 C C . TYR A 1 86 ? -5.721 -5.669 2.678 1.00 95.69 86 TYR A C 1
ATOM 653 O O . TYR A 1 86 ? -6.285 -4.708 2.148 1.00 95.69 86 TYR A O 1
ATOM 661 N N . ILE A 1 87 ? -4.664 -6.273 2.139 1.00 94.44 87 ILE A N 1
ATOM 662 C CA . ILE A 1 87 ? -4.075 -5.875 0.860 1.00 94.44 87 ILE A CA 1
ATOM 663 C C . ILE A 1 87 ? -3.858 -7.130 0.023 1.00 94.44 87 ILE A C 1
ATOM 665 O O . ILE A 1 87 ? -3.107 -8.024 0.413 1.00 94.44 87 ILE A O 1
ATOM 669 N N . GLY A 1 88 ? -4.480 -7.172 -1.151 1.00 90.12 88 GLY A N 1
ATOM 670 C CA . GLY A 1 88 ? -4.142 -8.152 -2.175 1.00 90.12 88 GLY A CA 1
ATOM 671 C C . GLY A 1 88 ? -2.863 -7.741 -2.900 1.00 90.12 88 GLY A C 1
ATOM 672 O O . GLY A 1 88 ? -2.779 -6.647 -3.452 1.00 90.12 88 GLY A O 1
ATOM 673 N N . THR A 1 89 ? -1.870 -8.615 -2.918 1.00 83.12 89 THR A N 1
ATOM 674 C CA . THR A 1 89 ? -0.682 -8.506 -3.764 1.00 83.12 89 THR A CA 1
ATOM 675 C C . THR A 1 89 ? -0.651 -9.680 -4.739 1.00 83.12 89 THR A C 1
ATOM 677 O O . THR A 1 89 ? -1.429 -10.633 -4.642 1.00 83.12 89 THR A O 1
ATOM 680 N N . GLY A 1 90 ? 0.241 -9.614 -5.719 1.00 71.94 90 GLY A N 1
ATOM 681 C CA . GLY A 1 90 ? 0.336 -10.627 -6.762 1.00 71.94 90 GLY A CA 1
ATOM 682 C C . GLY A 1 90 ? -0.436 -10.266 -8.029 1.00 71.94 90 GLY A C 1
ATOM 683 O O . GLY A 1 90 ? -0.947 -9.162 -8.191 1.00 71.94 90 GLY A O 1
ATOM 684 N N . ASN A 1 91 ? -0.334 -11.157 -9.006 1.00 61.84 91 ASN A N 1
ATOM 685 C CA . ASN A 1 91 ? -0.097 -10.755 -10.388 1.00 61.84 91 ASN A CA 1
ATOM 686 C C . ASN A 1 91 ? -1.122 -9.875 -11.089 1.00 61.84 91 ASN A C 1
ATOM 688 O O . ASN A 1 91 ? -2.301 -10.190 -11.189 1.00 61.84 91 ASN A O 1
ATOM 692 N N . THR A 1 92 ? -0.537 -8.966 -11.861 1.00 53.12 92 THR A N 1
ATOM 693 C CA . THR A 1 92 ? -0.762 -8.883 -13.307 1.00 53.12 92 THR A CA 1
ATOM 694 C C . THR A 1 92 ? 0.593 -9.111 -13.999 1.00 53.12 92 THR A C 1
ATOM 696 O O . THR A 1 92 ? 1.464 -8.246 -13.961 1.00 53.12 92 THR A O 1
ATOM 699 N N . HIS A 1 93 ? 0.826 -10.295 -14.589 1.00 54.03 93 HIS A N 1
ATOM 700 C CA . HIS A 1 93 ? 1.966 -10.495 -15.506 1.00 54.03 93 HIS A CA 1
ATOM 701 C C . HIS A 1 93 ? 1.641 -9.742 -16.793 1.00 54.03 93 HIS A C 1
ATOM 703 O O . HIS A 1 93 ? 1.088 -10.327 -17.721 1.00 54.03 93 HIS A O 1
ATOM 709 N N . PHE A 1 94 ? 1.926 -8.441 -16.842 1.00 58.84 94 PHE A N 1
ATOM 710 C CA . PHE A 1 94 ? 1.748 -7.688 -18.082 1.00 58.84 94 PHE A CA 1
ATOM 711 C C . PHE A 1 94 ? 2.774 -8.135 -19.133 1.00 58.84 94 PHE A C 1
ATOM 713 O O . PHE A 1 94 ? 2.409 -8.319 -20.293 1.00 58.84 94 PHE A O 1
ATOM 720 N N . THR A 1 95 ? 4.028 -8.411 -18.737 1.00 61.94 95 THR A N 1
ATOM 721 C CA . THR A 1 95 ? 5.041 -9.009 -19.620 1.00 61.94 95 THR A CA 1
ATOM 722 C C . THR A 1 95 ? 5.989 -9.972 -18.886 1.00 61.94 95 THR A C 1
ATOM 724 O O . THR A 1 95 ? 6.147 -9.944 -17.666 1.00 61.94 95 THR A O 1
ATOM 727 N N . ARG A 1 96 ? 6.683 -10.827 -19.655 1.00 62.81 96 ARG A N 1
ATOM 728 C CA . ARG A 1 96 ? 7.754 -11.721 -19.165 1.00 62.81 96 ARG A CA 1
ATOM 729 C C . ARG A 1 96 ? 9.147 -11.066 -19.166 1.00 62.81 96 ARG A C 1
ATOM 731 O O . ARG A 1 96 ? 10.147 -11.754 -18.974 1.00 62.81 96 ARG A O 1
ATOM 738 N N . SER A 1 97 ? 9.242 -9.758 -19.418 1.00 68.69 97 SER A N 1
ATOM 739 C CA . SER A 1 97 ? 10.527 -9.066 -19.544 1.00 68.69 97 SER A CA 1
ATOM 740 C C . SER A 1 97 ? 11.232 -8.913 -18.187 1.00 68.69 97 SER A C 1
ATOM 742 O O . SER A 1 97 ? 10.626 -8.435 -17.223 1.00 68.69 97 SER A O 1
ATOM 744 N N . PRO A 1 98 ? 12.539 -9.222 -18.089 1.00 61.16 98 PRO A N 1
ATOM 745 C CA . PRO A 1 98 ? 13.319 -8.956 -16.881 1.00 61.16 98 PRO A CA 1
ATOM 746 C C . PRO A 1 98 ? 13.533 -7.454 -16.637 1.00 61.16 98 PRO A C 1
ATOM 748 O O . PRO A 1 98 ? 13.796 -7.056 -15.508 1.00 61.16 98 PRO A O 1
ATOM 751 N N . LYS A 1 99 ? 13.372 -6.606 -17.667 1.00 60.94 99 LYS A N 1
ATOM 752 C CA . LYS A 1 99 ? 13.411 -5.138 -17.526 1.00 60.94 99 LYS A CA 1
ATOM 753 C C . LYS A 1 99 ? 12.171 -4.574 -16.832 1.00 60.94 99 LYS A C 1
ATOM 755 O O . LYS A 1 99 ? 12.146 -3.401 -16.469 1.00 60.94 99 LYS A O 1
ATOM 760 N N . GLU A 1 100 ? 11.134 -5.387 -16.668 1.00 66.38 100 GLU A N 1
ATOM 761 C CA . GLU A 1 100 ? 9.894 -4.962 -16.047 1.00 66.38 100 GLU A CA 1
ATOM 762 C C . GLU A 1 100 ? 9.968 -5.149 -14.531 1.00 66.38 100 GLU A C 1
ATOM 764 O O . GLU A 1 100 ? 9.448 -6.111 -13.976 1.00 66.38 100 GLU A O 1
ATOM 769 N N . ALA A 1 101 ? 10.665 -4.241 -13.850 1.00 57.06 101 ALA A N 1
ATOM 770 C CA . ALA A 1 101 ? 10.856 -4.279 -12.397 1.00 57.06 101 ALA A CA 1
ATOM 771 C C . ALA A 1 101 ? 9.582 -3.950 -11.582 1.00 57.06 101 ALA A C 1
ATOM 773 O O . ALA A 1 101 ? 9.604 -4.030 -10.357 1.00 57.06 101 ALA A O 1
ATOM 774 N N . TYR A 1 102 ? 8.483 -3.586 -12.255 1.00 61.31 102 TYR A N 1
ATOM 775 C CA . TYR A 1 102 ? 7.294 -2.973 -11.647 1.00 61.31 102 TYR A CA 1
ATOM 776 C C . TYR A 1 102 ? 6.156 -3.922 -11.335 1.00 61.31 102 TYR A C 1
ATOM 778 O O . TYR A 1 102 ? 5.264 -3.537 -10.589 1.00 61.31 102 TYR A O 1
ATOM 786 N N . PHE A 1 103 ? 6.161 -5.133 -11.889 1.00 64.06 103 PHE A N 1
ATOM 787 C CA . PHE A 1 103 ? 5.052 -6.062 -11.702 1.00 64.06 103 PHE A CA 1
ATOM 788 C C . PHE A 1 103 ? 5.436 -7.255 -10.839 1.00 64.06 103 PHE A C 1
ATOM 790 O O . PHE A 1 103 ? 6.612 -7.647 -10.821 1.00 64.06 103 PHE A O 1
ATOM 797 N N . PRO A 1 104 ? 4.457 -7.823 -10.105 1.00 62.34 104 PRO A N 1
ATOM 798 C CA . PRO A 1 104 ? 4.705 -8.940 -9.213 1.00 62.34 104 PRO A CA 1
ATOM 799 C C . PRO A 1 104 ? 5.411 -10.067 -9.968 1.00 62.34 104 PRO A C 1
ATOM 801 O O . PRO A 1 104 ? 5.048 -10.420 -11.085 1.00 62.34 104 PRO A O 1
ATOM 804 N N . LYS A 1 105 ? 6.477 -10.602 -9.370 1.00 63.22 105 LYS A N 1
ATOM 805 C CA . LYS A 1 105 ? 7.254 -11.713 -9.945 1.00 63.22 105 LYS A CA 1
ATOM 806 C C . LYS A 1 105 ? 6.825 -13.075 -9.400 1.00 63.22 105 LYS A C 1
ATOM 808 O O . LYS A 1 105 ? 7.270 -14.102 -9.900 1.00 63.22 105 LYS A O 1
ATOM 813 N N . SER A 1 106 ? 5.958 -13.083 -8.390 1.00 69.69 106 SER A N 1
ATOM 814 C CA . SER A 1 106 ? 5.326 -14.296 -7.874 1.00 69.69 106 SER A CA 1
ATOM 815 C C . SER A 1 106 ? 4.270 -14.769 -8.866 1.00 69.69 106 SER A C 1
ATOM 817 O O . SER A 1 106 ? 3.470 -13.936 -9.254 1.00 69.69 106 SER A O 1
ATOM 819 N N . PRO A 1 107 ? 4.177 -16.052 -9.254 1.00 70.44 107 PRO A N 1
ATOM 820 C CA . PRO A 1 107 ? 3.051 -16.569 -10.040 1.00 70.44 107 PRO A CA 1
ATOM 821 C C . PRO A 1 107 ? 1.716 -16.580 -9.265 1.00 70.44 107 PRO A C 1
ATOM 823 O O . PRO A 1 107 ? 0.665 -16.742 -9.878 1.00 70.44 107 PRO A O 1
ATOM 826 N N . TYR A 1 108 ? 1.741 -16.350 -7.951 1.00 77.69 108 TYR A N 1
ATOM 827 C CA . TYR A 1 108 ? 0.577 -16.435 -7.070 1.00 77.69 108 TYR A CA 1
ATOM 828 C C . TYR A 1 108 ? 0.141 -15.067 -6.537 1.00 77.69 108 TYR A C 1
ATOM 830 O O . TYR A 1 108 ? 0.973 -14.184 -6.298 1.00 77.69 108 TYR A O 1
ATOM 838 N N . GLY A 1 109 ? -1.169 -14.924 -6.327 1.00 81.94 109 GLY A N 1
ATOM 839 C CA . GLY A 1 109 ? -1.755 -13.872 -5.499 1.00 81.94 109 GLY A CA 1
ATOM 840 C C . GLY A 1 109 ? -1.517 -14.145 -4.014 1.00 81.94 109 GLY A C 1
ATOM 841 O O . GLY A 1 109 ? -1.520 -15.302 -3.598 1.00 81.94 109 GLY A O 1
ATOM 842 N N . ILE A 1 110 ? -1.317 -13.096 -3.220 1.00 86.56 110 ILE A N 1
ATOM 843 C CA . ILE A 1 110 ? -1.204 -13.179 -1.761 1.00 86.56 110 ILE A CA 1
ATOM 844 C C . ILE A 1 110 ? -2.170 -12.161 -1.162 1.00 86.56 110 ILE A C 1
ATOM 846 O O . ILE A 1 110 ? -2.154 -10.991 -1.528 1.00 86.56 110 ILE A O 1
ATOM 850 N N . LEU A 1 111 ? -3.002 -12.591 -0.217 1.00 91.50 111 LEU A N 1
ATOM 851 C CA . LEU A 1 111 ? -3.774 -11.675 0.614 1.00 91.50 111 LEU A CA 1
ATOM 852 C C . LEU A 1 111 ? -3.002 -11.432 1.910 1.00 91.50 111 LEU A C 1
ATOM 854 O O . LEU A 1 111 ? -2.854 -12.333 2.733 1.00 91.50 111 LEU A O 1
ATOM 858 N N . HIS A 1 112 ? -2.508 -10.212 2.092 1.00 93.06 112 HIS A N 1
ATOM 859 C CA . HIS A 1 112 ? -1.926 -9.787 3.356 1.00 93.06 112 HIS A CA 1
ATOM 860 C C . HIS A 1 112 ? -3.023 -9.284 4.289 1.00 93.06 112 HIS A C 1
ATOM 862 O O . HIS A 1 112 ? -3.918 -8.556 3.863 1.00 93.06 112 HIS A O 1
ATOM 868 N N . SER A 1 113 ? -2.909 -9.637 5.566 1.00 94.38 113 SER A N 1
ATOM 869 C CA . SER A 1 113 ? -3.785 -9.182 6.641 1.00 94.38 113 SER A CA 1
ATOM 870 C C . SER A 1 113 ? -2.919 -8.674 7.790 1.00 94.38 113 SER A C 1
ATOM 872 O O . SER A 1 113 ? -2.179 -9.451 8.393 1.00 94.38 113 SER A O 1
ATOM 874 N N . PHE A 1 114 ? -3.012 -7.383 8.098 1.00 93.06 114 PHE A N 1
ATOM 875 C CA . PHE A 1 114 ? -2.257 -6.734 9.169 1.00 93.06 114 PHE A CA 1
ATOM 876 C C . PHE A 1 114 ? -3.198 -6.306 10.295 1.00 93.06 114 PHE A C 1
ATOM 878 O O . PHE A 1 114 ? -4.104 -5.508 10.061 1.00 93.06 114 PHE A O 1
ATOM 885 N N . GLY A 1 115 ? -2.964 -6.816 11.503 1.00 87.50 115 GLY A N 1
ATOM 886 C CA . GLY A 1 115 ? -3.601 -6.365 12.743 1.00 87.50 115 GLY A CA 1
ATOM 887 C C . GLY A 1 115 ? -2.609 -5.617 13.636 1.00 87.50 115 GLY A C 1
ATOM 888 O O . GLY A 1 115 ? -1.394 -5.649 13.408 1.00 87.50 115 GLY A O 1
ATOM 889 N N . LEU A 1 116 ? -3.128 -4.927 14.649 1.00 79.56 116 LEU A N 1
ATOM 890 C CA . LEU A 1 116 ? -2.300 -4.455 15.760 1.00 79.56 116 LEU A CA 1
ATOM 891 C C . LEU A 1 116 ? -1.937 -5.637 16.684 1.00 79.56 116 LEU A C 1
ATOM 893 O O . LEU A 1 116 ? -2.528 -6.703 16.560 1.00 79.56 116 LEU A O 1
ATOM 897 N N . PRO A 1 117 ? -0.965 -5.486 17.604 1.00 75.94 117 PRO A N 1
ATOM 898 C CA . PRO A 1 117 ? -0.580 -6.570 18.512 1.00 75.94 117 PRO A CA 1
ATOM 899 C C . PRO A 1 117 ? -1.682 -6.995 19.492 1.00 75.94 117 PRO A C 1
ATOM 901 O O . PRO A 1 117 ? -1.571 -8.050 20.107 1.00 75.94 117 PRO A O 1
ATOM 904 N N . GLN A 1 118 ? -2.685 -6.142 19.710 1.00 83.31 118 GLN A N 1
ATOM 905 C CA . GLN A 1 118 ? -3.831 -6.457 20.554 1.00 83.31 118 GLN A CA 1
ATOM 906 C C . GLN A 1 118 ? -4.834 -7.335 19.807 1.00 83.31 118 GLN A C 1
ATOM 908 O O . GLN A 1 118 ? -4.963 -7.228 18.592 1.00 83.31 118 GLN A O 1
ATOM 913 N N . GLU A 1 119 ? -5.582 -8.131 20.569 1.00 84.25 119 GLU A N 1
ATOM 914 C CA . GLU A 1 119 ? -6.683 -8.941 20.051 1.00 84.25 119 GLU A CA 1
ATOM 915 C C . GLU A 1 119 ? -7.718 -8.061 19.334 1.00 84.25 119 GLU A C 1
ATOM 917 O O . GLU A 1 119 ? -8.210 -7.068 19.887 1.00 84.25 119 GLU A O 1
ATOM 922 N N . ASP A 1 120 ? -8.050 -8.425 18.099 1.00 85.12 120 ASP A N 1
ATOM 923 C CA . ASP A 1 120 ? -9.058 -7.740 17.298 1.00 85.12 120 ASP A CA 1
ATOM 924 C C . ASP A 1 120 ? -10.351 -8.564 17.145 1.00 85.12 120 ASP A C 1
ATOM 926 O O . ASP A 1 120 ? -10.608 -9.549 17.838 1.00 85.12 120 ASP A O 1
ATOM 930 N N . GLU A 1 121 ? -11.291 -8.080 16.332 1.00 83.50 121 GLU A N 1
ATOM 931 C CA . GLU A 1 121 ? -12.539 -8.812 16.088 1.00 83.50 121 GLU A CA 1
ATOM 932 C C . GLU A 1 121 ? -12.318 -10.121 15.327 1.00 83.50 121 GLU A C 1
ATOM 934 O O . GLU A 1 121 ? -13.095 -11.049 15.520 1.00 83.50 121 GLU A O 1
ATOM 939 N N . VAL A 1 122 ? -11.285 -10.203 14.487 1.00 83.88 122 VAL A N 1
ATOM 940 C CA . VAL A 1 122 ? -10.970 -11.404 13.706 1.00 83.88 122 VAL A CA 1
ATOM 941 C C . VAL A 1 122 ? -10.333 -12.466 14.596 1.00 83.88 122 VAL A C 1
ATOM 943 O O . VAL A 1 122 ? -10.656 -13.634 14.434 1.00 83.88 122 VAL A O 1
ATOM 946 N N . ASP A 1 123 ? -9.519 -12.083 15.580 1.00 84.56 123 ASP A N 1
ATOM 947 C CA . ASP A 1 123 ? -8.981 -13.034 16.568 1.00 84.56 123 ASP A CA 1
ATOM 948 C C . ASP A 1 123 ? -10.083 -13.694 17.416 1.00 84.56 123 ASP A C 1
ATOM 950 O O . ASP A 1 123 ? -9.968 -14.851 17.816 1.00 84.56 123 ASP A O 1
ATOM 954 N N . ARG A 1 124 ? -11.188 -12.973 17.646 1.00 86.00 124 ARG A N 1
ATOM 955 C CA . ARG A 1 124 ? -12.364 -13.466 18.386 1.00 86.00 124 ARG A CA 1
ATOM 956 C C . ARG A 1 124 ? -13.319 -14.292 17.532 1.00 86.00 124 ARG A C 1
ATOM 958 O O . ARG A 1 124 ? -14.206 -14.960 18.069 1.00 86.00 124 ARG A O 1
ATOM 965 N N . MET A 1 125 ? -13.168 -14.244 16.212 1.00 79.50 125 MET A N 1
ATOM 966 C CA . MET A 1 125 ? -13.864 -15.154 15.318 1.00 79.50 125 MET A CA 1
ATOM 967 C C . MET A 1 125 ? -13.163 -16.503 15.434 1.00 79.50 125 MET A C 1
ATOM 969 O O . MET A 1 125 ? -12.061 -16.682 14.927 1.00 79.50 125 MET A O 1
ATOM 973 N N . GLY A 1 126 ? -13.780 -17.446 16.153 1.00 73.31 126 GLY A N 1
ATOM 974 C CA . GLY A 1 126 ? -13.292 -18.826 16.205 1.00 73.31 126 GLY A CA 1
ATOM 975 C C . GLY A 1 126 ? -13.058 -19.394 14.799 1.00 73.31 126 GLY A C 1
ATOM 976 O O . GLY A 1 126 ? -13.554 -18.844 13.815 1.00 73.31 126 GLY A O 1
ATOM 977 N N . ALA A 1 127 ? -12.304 -20.492 14.696 1.00 75.00 127 ALA A N 1
ATOM 978 C CA . ALA A 1 127 ? -12.003 -21.108 13.405 1.00 75.00 127 ALA A CA 1
ATOM 979 C C . ALA A 1 127 ? -13.299 -21.330 12.604 1.00 75.00 127 ALA A C 1
ATOM 981 O O . ALA A 1 127 ? -14.217 -22.006 13.071 1.00 75.00 127 ALA A O 1
ATOM 982 N N . GLY A 1 128 ? -13.392 -20.694 11.434 1.00 66.00 128 GLY A N 1
ATOM 983 C CA . GLY A 1 128 ? -14.521 -20.884 10.535 1.00 66.00 128 GLY A CA 1
ATOM 984 C C . GLY A 1 128 ? -14.579 -22.341 10.086 1.00 66.00 128 GLY A C 1
ATOM 985 O O . GLY A 1 128 ? -13.553 -22.924 9.746 1.00 66.00 128 GLY A O 1
ATOM 986 N N . ASN A 1 129 ? -15.775 -22.923 10.092 1.00 64.31 129 ASN A N 1
ATOM 987 C CA . ASN A 1 129 ? -16.024 -24.214 9.459 1.00 64.31 129 ASN A CA 1
ATOM 988 C C . ASN A 1 129 ? -16.441 -23.937 8.011 1.00 64.31 129 ASN A C 1
ATOM 990 O O . ASN A 1 1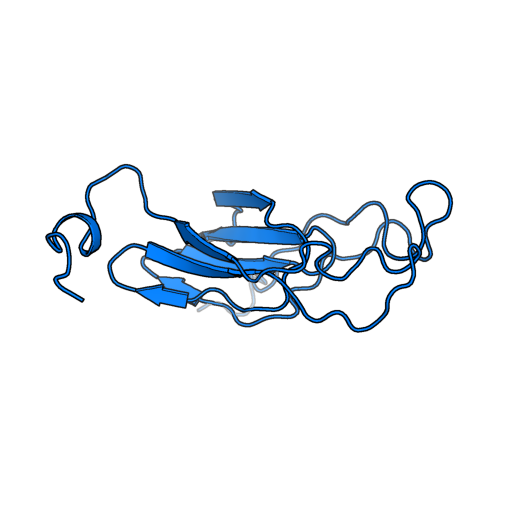29 ? -17.637 -23.866 7.725 1.00 64.31 129 ASN A O 1
ATOM 994 N N . GLU A 1 130 ? -15.465 -23.664 7.146 1.00 52.09 130 GLU A N 1
ATOM 995 C CA . GLU A 1 130 ? -15.674 -23.652 5.690 1.00 52.09 130 GLU A CA 1
ATOM 996 C C . GLU A 1 130 ? -15.905 -25.070 5.150 1.00 52.09 130 GLU A C 1
ATOM 998 O O . GLU A 1 130 ? -15.252 -26.016 5.654 1.00 52.09 130 GLU A O 1
#

Sequence (130 aa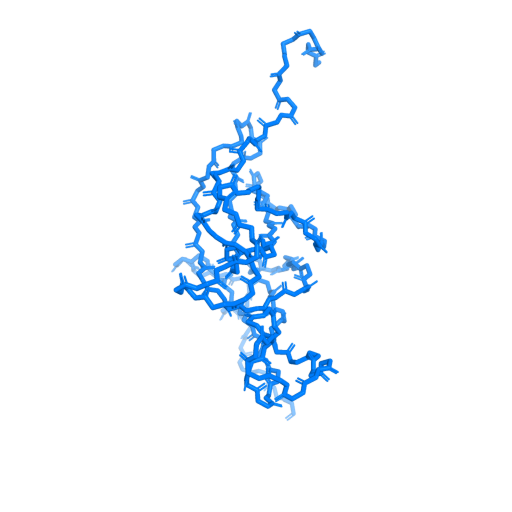):
LDLKTEKWRHERPLVTWVGGTRENPLFRNTGDPVASGIALANGVGYFTTFSSNKLVAVDLKNGASLKEIYLGPVLAGPSVSRGRVYIGTGNTHFTRSPKEAYFPKSPYGILHSFGLPQEDEVDRMGAGNE

Secondary structure (DSSP, 8-state):
--TTS------PPPEEEEEE-SSSEEEEEE-----S-EEEETTEEEEE-TTT-EEEEEETTT--EEEEEE-SS--SPPEEETTEEEEEE--------TT-TTS--SSS-EEEEE--SS--TTTTSPPP--

Foldseek 3Di:
DPVVPPLPDDQDFFDQADFFDPVDGPDGRHGFDQQEDWEDDDQWIWTATQGQQWIWIARNVRRHTPDIDHDAAFHYTWDDDQQKIKGKADDDCPDPDPRCRRGDPDNDIDIDIDHDPDDTRVNVPPDDPD

pLDDT: mean 81.45, std 12.83, range [52.09, 96.75]

Radius of gyration: 17.15 Å; chains: 1; bounding box: 38×54×40 Å